Protein AF-E4YUD1-F1 (afdb_monomer_lite)

Foldseek 3Di:
DDDDDDDDDDDDDDDDDDDDDDDDDDDDDDDDDDPDPDPPPPPPPPPPCPVVVVVVVVVVVVVVVVVVVVVVVVVVVVVVVVVVVVVVVVVVVVVVVVVVVVVVVVVVVVVVVVVVVVVVVVVVVVVVVVVVVVVVVVVVVVVVVVVVVVVVVVVVVVVVVVVD

Organism: Oikopleura dioica (NCBI:txid34765)

pLDDT: mean 81.08, std 23.59, range [39.53, 98.69]

Sequence (164 aa):
MPTKKKNSAKKSDANKGSSSTCFMPKTLPKCPLPQIDVPKPELKIEEPSARGDSDATQAELSRIKRENEKLKKNESQLKGKIDDLTQHEEFTKKQFEDVKKRDESLRNQLKVERERTGELRSQLKEKNEETRLLQGTLNERESENERLRHQLKKSETEREILNQ

Structure (mmCIF, N/CA/C/O backbone):
data_AF-E4YUD1-F1
#
_entry.id   AF-E4YUD1-F1
#
loop_
_atom_site.group_PDB
_atom_site.id
_atom_site.type_symbol
_atom_site.label_atom_id
_atom_site.label_alt_id
_atom_site.label_comp_id
_atom_site.label_asym_id
_atom_site.label_entity_id
_atom_site.label_seq_id
_atom_site.pdbx_PDB_ins_code
_atom_site.Cartn_x
_atom_site.Cartn_y
_atom_site.Cartn_z
_atom_site.occupancy
_atom_site.B_iso_or_equiv
_atom_site.auth_seq_id
_atom_site.auth_comp_id
_atom_site.auth_asym_id
_atom_site.auth_atom_id
_atom_site.pdbx_PDB_model_num
ATOM 1 N N . MET A 1 1 ? -9.253 20.425 -37.630 1.00 44.22 1 MET A N 1
ATOM 2 C CA . MET A 1 1 ? -9.132 21.336 -38.791 1.00 44.22 1 MET A CA 1
ATOM 3 C C . MET A 1 1 ? -7.733 21.189 -39.394 1.00 44.22 1 MET A C 1
ATOM 5 O O . MET A 1 1 ? -6.803 21.744 -38.827 1.00 44.22 1 MET A O 1
ATOM 9 N N . PRO A 1 2 ? -7.540 20.396 -40.464 1.00 43.94 2 PRO A N 1
ATOM 10 C CA . PRO A 1 2 ? -6.242 20.253 -41.125 1.00 43.94 2 PRO A CA 1
ATOM 11 C C . PRO A 1 2 ? -6.083 21.296 -42.246 1.00 43.94 2 PRO A C 1
ATOM 13 O O . PRO A 1 2 ? -6.915 21.380 -43.151 1.00 43.94 2 PRO A O 1
ATOM 16 N N . THR A 1 3 ? -5.014 22.095 -42.218 1.00 51.50 3 THR A N 1
ATOM 17 C CA . THR A 1 3 ? -4.722 23.102 -43.251 1.00 51.50 3 THR A CA 1
ATOM 18 C C . THR A 1 3 ? -3.695 22.598 -44.271 1.00 51.50 3 THR A C 1
ATOM 20 O O . THR A 1 3 ? -2.491 22.583 -44.059 1.00 51.50 3 THR A O 1
ATOM 23 N N . LYS A 1 4 ? -4.254 22.161 -45.404 1.00 47.69 4 LYS A N 1
ATOM 24 C CA . LYS A 1 4 ? -3.806 22.261 -46.808 1.00 47.69 4 LYS A CA 1
ATOM 25 C C . LYS A 1 4 ? -2.301 22.409 -47.121 1.00 47.69 4 LYS A C 1
ATOM 27 O O . LYS A 1 4 ? -1.723 23.489 -47.029 1.00 47.69 4 LYS A O 1
ATOM 32 N N . LYS A 1 5 ? -1.779 21.342 -47.748 1.00 46.72 5 LYS A N 1
ATOM 33 C CA . LYS A 1 5 ? -0.731 21.341 -48.790 1.00 46.72 5 LYS A CA 1
ATOM 34 C C . LYS A 1 5 ? -0.956 22.449 -49.832 1.00 46.72 5 LYS A C 1
ATOM 36 O O . LYS A 1 5 ? -2.068 22.594 -50.343 1.00 46.72 5 LYS A O 1
ATOM 41 N N . LYS A 1 6 ? 0.120 23.124 -50.248 1.00 53.06 6 LYS A N 1
ATOM 42 C CA . LYS A 1 6 ? 0.196 23.852 -51.524 1.00 53.06 6 LYS A CA 1
ATOM 43 C C . LYS A 1 6 ? 1.382 23.338 -52.338 1.00 53.06 6 LYS A C 1
ATOM 45 O O . LYS A 1 6 ? 2.532 23.566 -51.988 1.00 53.06 6 LYS A O 1
ATOM 50 N N . ASN A 1 7 ? 1.053 22.651 -53.430 1.00 42.38 7 ASN A N 1
ATOM 51 C CA . ASN A 1 7 ? 1.937 22.431 -54.567 1.00 42.38 7 ASN A CA 1
ATOM 52 C C . ASN A 1 7 ? 2.096 23.753 -55.327 1.00 42.38 7 ASN A C 1
ATOM 54 O O . ASN A 1 7 ? 1.112 24.468 -55.523 1.00 42.38 7 ASN A O 1
ATOM 58 N N . SER A 1 8 ? 3.294 24.033 -55.834 1.00 48.34 8 SER A N 1
ATOM 59 C CA . SER A 1 8 ? 3.461 24.965 -56.948 1.00 48.34 8 SER A CA 1
ATOM 60 C C . SER A 1 8 ? 4.435 24.369 -57.955 1.00 48.34 8 SER A C 1
ATOM 62 O O . SER A 1 8 ? 5.580 24.063 -57.641 1.00 48.34 8 SER A O 1
ATOM 64 N N . ALA A 1 9 ? 3.907 24.133 -59.150 1.00 47.50 9 ALA A N 1
ATOM 65 C CA . ALA A 1 9 ? 4.644 23.774 -60.343 1.00 47.50 9 ALA A CA 1
ATOM 66 C C . ALA A 1 9 ? 5.153 25.054 -61.016 1.00 47.50 9 ALA A C 1
ATOM 68 O O . ALA A 1 9 ? 4.413 26.036 -61.085 1.00 47.50 9 ALA A O 1
ATOM 69 N N . LYS A 1 10 ? 6.355 25.014 -61.595 1.00 47.91 10 LYS A N 1
ATOM 70 C CA . LYS A 1 10 ? 6.735 25.888 -62.711 1.00 47.91 10 LYS A CA 1
ATOM 71 C C . LYS A 1 10 ? 7.523 25.081 -63.743 1.00 47.91 10 LYS A C 1
ATOM 73 O O . LYS A 1 10 ? 8.495 24.411 -63.417 1.00 47.91 10 LYS A O 1
ATOM 78 N N . LYS A 1 11 ? 6.983 25.109 -64.961 1.00 45.41 11 LYS A N 1
ATOM 79 C CA . LYS A 1 11 ? 7.513 24.590 -66.227 1.00 45.41 11 LYS A CA 1
ATOM 80 C C . LYS A 1 11 ? 8.528 25.575 -66.829 1.00 45.41 11 LYS A C 1
ATOM 82 O O . LYS A 1 11 ? 8.517 26.738 -66.437 1.00 45.41 11 LYS A O 1
ATOM 87 N N . SER A 1 12 ? 9.160 25.088 -67.906 1.00 43.31 12 SER A N 1
ATOM 88 C CA . SER A 1 12 ? 9.642 25.826 -69.093 1.00 43.31 12 SER A CA 1
ATOM 89 C C . SER A 1 12 ? 11.136 26.214 -69.025 1.00 43.31 12 SER A C 1
ATOM 91 O O . SER A 1 12 ? 11.629 26.553 -67.960 1.00 43.31 12 SER A O 1
ATOM 93 N N . ASP A 1 13 ? 11.980 26.085 -70.054 1.00 44.81 13 ASP A N 1
ATOM 94 C CA . ASP A 1 13 ? 11.795 25.796 -71.478 1.00 44.81 13 ASP A CA 1
ATOM 95 C C . ASP A 1 13 ? 13.031 25.107 -72.080 1.00 44.81 13 ASP A C 1
ATOM 97 O O . ASP A 1 13 ? 14.162 25.266 -71.621 1.00 44.81 13 ASP A O 1
ATOM 101 N N . ALA A 1 14 ? 12.785 24.360 -73.154 1.00 46.81 14 ALA A N 1
ATOM 102 C CA . ALA A 1 14 ? 13.789 23.848 -74.073 1.00 46.81 14 ALA A CA 1
ATOM 103 C C . ALA A 1 14 ? 14.366 24.985 -74.931 1.00 46.81 14 ALA A C 1
ATOM 105 O O . ALA A 1 14 ? 13.600 25.800 -75.442 1.00 46.81 14 ALA A O 1
ATOM 106 N N . ASN A 1 15 ? 15.678 24.984 -75.190 1.00 45.38 15 ASN A N 1
ATOM 107 C CA . ASN A 1 15 ? 16.240 25.756 -76.298 1.00 45.38 15 ASN A CA 1
ATOM 108 C C . ASN A 1 15 ? 16.960 24.833 -77.287 1.00 45.38 15 ASN A C 1
ATOM 110 O O . ASN A 1 15 ? 17.855 24.067 -76.928 1.00 45.38 15 ASN A O 1
ATOM 114 N N . LYS A 1 16 ? 16.469 24.883 -78.525 1.00 44.03 16 LYS A N 1
ATOM 115 C CA . LYS A 1 16 ? 16.878 24.102 -79.689 1.00 44.03 16 LYS A CA 1
ATOM 116 C C . LYS A 1 16 ? 18.045 24.797 -80.385 1.00 44.03 16 LYS A C 1
ATOM 118 O O . LYS A 1 16 ? 18.190 26.012 -80.318 1.00 44.03 16 LYS A O 1
ATOM 123 N N . GLY A 1 17 ? 18.853 23.997 -81.073 1.00 40.66 17 GLY A N 1
ATOM 124 C CA . GLY A 1 17 ? 20.000 24.462 -81.839 1.00 40.66 17 GLY A CA 1
ATOM 125 C C . GLY A 1 17 ? 19.668 25.465 -82.946 1.00 40.66 17 GLY A C 1
ATOM 126 O O . GLY A 1 17 ? 18.529 25.616 -83.386 1.00 40.66 17 GLY A O 1
ATOM 127 N N . SER A 1 18 ? 20.718 26.113 -83.437 1.00 45.94 18 SER A N 1
ATOM 128 C CA . SER A 1 18 ? 20.721 26.787 -84.730 1.00 45.94 18 SER A CA 1
ATOM 129 C C . SER A 1 18 ? 22.047 26.511 -85.428 1.00 45.94 18 SER A C 1
ATOM 131 O O . SER A 1 18 ? 23.109 26.961 -85.011 1.00 45.94 18 SER A O 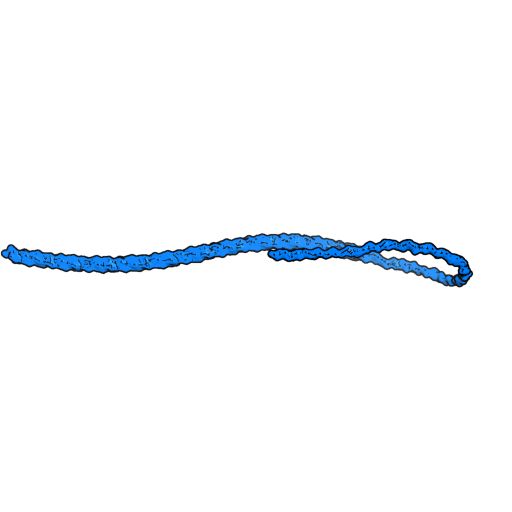1
ATOM 133 N N . SER A 1 19 ? 21.930 25.693 -86.469 1.00 45.16 19 SER A N 1
ATOM 134 C CA . SER A 1 19 ? 22.861 25.530 -87.579 1.00 45.16 19 SER A CA 1
ATOM 135 C C . SER A 1 19 ? 22.508 26.580 -88.630 1.00 45.16 19 SER A C 1
ATOM 137 O O . SER A 1 19 ? 21.338 26.674 -88.988 1.00 45.16 19 SER A O 1
ATOM 139 N N . SER A 1 20 ? 23.490 27.362 -89.082 1.00 42.78 20 SER A N 1
ATOM 140 C CA . SER A 1 20 ? 23.477 28.246 -90.266 1.00 42.78 20 SER A CA 1
ATOM 141 C C . SER A 1 20 ? 24.799 29.029 -90.192 1.00 42.78 20 SER A C 1
ATOM 143 O O . SER A 1 20 ? 25.113 29.551 -89.133 1.00 42.78 20 SER A O 1
ATOM 145 N N . THR A 1 21 ? 25.676 29.179 -91.181 1.00 44.94 21 THR A N 1
ATOM 146 C CA . THR A 1 21 ? 25.574 29.073 -92.637 1.00 44.94 21 THR A CA 1
ATOM 147 C C . THR A 1 21 ? 26.992 29.165 -93.201 1.00 44.94 21 THR A C 1
ATOM 149 O O . THR A 1 21 ? 27.836 29.877 -92.658 1.00 44.94 21 THR A O 1
ATOM 152 N N . CYS A 1 22 ? 27.235 28.484 -94.316 1.00 39.72 22 CYS A N 1
ATOM 153 C CA . CYS A 1 22 ? 28.431 28.632 -95.134 1.00 39.72 22 CYS A CA 1
ATOM 154 C C . CYS A 1 22 ? 28.540 30.051 -95.714 1.00 39.72 22 CYS A C 1
ATOM 156 O O . CYS A 1 22 ? 27.574 30.561 -96.277 1.00 39.72 22 CYS A O 1
ATOM 158 N N . PHE A 1 23 ? 29.736 30.636 -95.663 1.00 40.16 23 PHE A N 1
ATOM 159 C CA . PHE A 1 23 ? 30.133 31.753 -96.518 1.00 40.16 23 PHE A CA 1
ATOM 160 C C . PHE A 1 23 ? 31.601 31.559 -96.915 1.00 40.16 23 PHE A C 1
ATOM 162 O O . PHE A 1 23 ? 32.500 31.634 -96.083 1.00 40.16 23 PHE A O 1
ATOM 169 N N . MET A 1 24 ? 31.833 31.266 -98.193 1.00 50.00 24 MET A N 1
ATOM 170 C CA . MET A 1 24 ? 33.132 31.419 -98.850 1.00 50.00 24 MET A CA 1
ATOM 171 C C . MET A 1 24 ? 33.101 32.753 -99.590 1.00 50.00 24 MET A C 1
ATOM 173 O O . MET A 1 24 ? 32.136 33.018 -100.312 1.00 50.00 24 MET A O 1
ATOM 177 N N . PRO A 1 25 ? 34.151 33.579 -99.466 1.00 47.06 25 PRO A N 1
ATOM 178 C CA . PRO A 1 25 ? 34.799 33.995 -100.703 1.00 47.06 25 PRO A CA 1
ATOM 179 C C . PRO A 1 25 ? 36.324 34.191 -100.618 1.00 47.06 25 PRO A C 1
ATOM 181 O O . PRO A 1 25 ? 36.849 34.833 -99.719 1.00 47.06 25 PRO A O 1
ATOM 184 N N . LYS A 1 26 ? 36.953 33.760 -101.718 1.00 47.12 26 LYS A N 1
ATOM 185 C CA . LYS A 1 26 ? 38.031 34.419 -102.480 1.00 47.12 26 LYS A CA 1
ATOM 186 C C . LYS A 1 26 ? 39.459 34.431 -101.906 1.00 47.12 26 LYS A C 1
ATOM 188 O O . LYS A 1 26 ? 39.799 35.057 -100.915 1.00 47.12 26 LYS A O 1
ATOM 193 N N . THR A 1 27 ? 40.298 33.762 -102.688 1.00 46.81 27 THR A N 1
ATOM 194 C CA . THR A 1 27 ? 41.761 33.704 -102.724 1.00 46.81 27 THR A CA 1
ATOM 195 C C . THR A 1 27 ? 42.460 35.044 -102.986 1.00 46.81 27 THR A C 1
ATOM 197 O O . THR A 1 27 ? 41.988 35.798 -103.837 1.00 46.81 27 THR A O 1
ATOM 200 N N . LEU A 1 28 ? 43.652 35.191 -102.370 1.00 39.88 28 LEU A N 1
ATOM 201 C CA . LEU A 1 28 ? 44.922 35.862 -102.778 1.00 39.88 28 LEU A CA 1
ATOM 202 C C . LEU A 1 28 ? 45.476 36.798 -101.671 1.00 39.88 28 LEU A C 1
ATOM 204 O O . LEU A 1 28 ? 44.664 37.410 -100.985 1.00 39.88 28 LEU A O 1
ATOM 208 N N . PRO A 1 29 ? 46.808 37.013 -101.519 1.00 49.31 29 PRO A N 1
ATOM 209 C CA . PRO A 1 29 ? 47.974 36.346 -102.113 1.00 49.31 29 PRO A CA 1
ATOM 210 C C . PRO A 1 29 ? 48.894 35.656 -101.070 1.00 49.31 29 PRO A C 1
ATOM 212 O O . PRO A 1 29 ? 48.833 35.906 -99.869 1.00 49.31 29 PRO A O 1
ATOM 215 N N . LYS A 1 30 ? 49.786 34.779 -101.553 1.00 48.03 30 LYS A N 1
ATOM 216 C CA . LYS A 1 30 ? 50.885 34.181 -100.777 1.00 48.03 30 LYS A CA 1
ATOM 217 C C . LYS A 1 30 ? 51.961 35.235 -100.499 1.00 48.03 30 LYS A C 1
ATOM 219 O O . LYS A 1 30 ? 52.663 35.638 -101.421 1.00 48.03 30 LYS A O 1
ATOM 224 N N . CYS A 1 31 ? 52.133 35.613 -99.236 1.00 39.53 31 CYS A N 1
ATOM 225 C CA . CYS A 1 31 ? 53.371 36.227 -98.758 1.00 39.53 31 CYS A CA 1
ATOM 226 C C . CYS A 1 31 ? 54.358 35.105 -98.381 1.00 39.53 31 CYS A C 1
ATOM 228 O O . CYS A 1 31 ? 53.951 34.167 -97.690 1.00 39.53 31 CYS A O 1
ATOM 230 N N . PRO A 1 32 ? 55.630 35.151 -98.814 1.00 49.19 32 PRO A N 1
ATOM 231 C CA . PRO A 1 32 ? 56.629 34.201 -98.350 1.00 49.19 32 PRO A CA 1
ATOM 232 C C . PRO A 1 32 ? 56.916 34.475 -96.871 1.00 49.19 32 PRO A C 1
ATOM 234 O O . PRO A 1 32 ? 57.380 35.555 -96.512 1.00 49.19 32 PRO A O 1
ATOM 237 N N . LEU A 1 33 ? 56.603 33.504 -96.012 1.00 46.34 33 LEU A N 1
ATOM 238 C CA . LEU A 1 33 ? 57.047 33.518 -94.622 1.00 46.34 33 LEU A CA 1
ATOM 239 C C . LEU A 1 33 ? 58.570 33.290 -94.597 1.00 46.34 33 LEU A C 1
ATOM 241 O O . LEU A 1 33 ? 59.048 32.397 -95.302 1.00 46.34 33 LEU A O 1
ATOM 245 N N . PRO A 1 34 ? 59.338 34.069 -93.818 1.00 44.22 34 PRO A N 1
ATOM 246 C CA . PRO A 1 34 ? 60.767 33.842 -93.651 1.00 44.22 34 PRO A CA 1
ATOM 247 C C . PRO A 1 34 ? 61.000 32.459 -93.033 1.00 44.22 34 PRO A C 1
ATOM 249 O O . PRO A 1 34 ? 60.348 32.089 -92.055 1.00 44.22 34 PRO A O 1
ATOM 252 N N . GLN A 1 35 ? 61.922 31.689 -93.616 1.00 48.09 35 GLN A N 1
ATOM 253 C CA . GLN A 1 35 ? 62.418 30.448 -93.027 1.00 48.09 35 GLN A CA 1
ATOM 254 C C . GLN A 1 35 ? 63.185 30.801 -91.753 1.00 48.09 35 GLN A C 1
ATOM 256 O O . GLN A 1 35 ? 64.332 31.235 -91.798 1.00 48.09 35 GLN A O 1
ATOM 261 N N . ILE A 1 36 ? 62.508 30.674 -90.617 1.00 45.94 36 ILE A N 1
ATOM 262 C CA . ILE A 1 36 ? 63.139 30.676 -89.305 1.00 45.94 36 ILE A CA 1
ATOM 263 C C . ILE A 1 36 ? 63.477 29.214 -89.030 1.00 45.94 36 ILE A C 1
ATOM 265 O O . ILE A 1 36 ? 62.574 28.405 -88.810 1.00 45.94 36 ILE A O 1
ATOM 269 N N . ASP A 1 37 ? 64.764 28.873 -89.082 1.00 51.03 37 ASP A N 1
ATOM 270 C CA . ASP A 1 37 ? 65.273 27.613 -88.545 1.00 51.03 37 ASP A CA 1
ATOM 271 C C . ASP A 1 37 ? 65.017 27.608 -87.037 1.00 51.03 37 ASP A C 1
ATOM 273 O O . ASP A 1 37 ? 65.765 28.177 -86.242 1.00 51.03 37 ASP A O 1
ATOM 277 N N . VAL A 1 38 ? 63.896 27.010 -86.639 1.00 45.97 38 VAL A N 1
ATOM 278 C CA . VAL A 1 38 ? 63.606 26.736 -85.236 1.00 45.97 38 VAL A CA 1
ATOM 279 C C . VAL A 1 38 ? 64.424 25.500 -84.855 1.00 45.97 38 VAL A C 1
ATOM 281 O O . VAL A 1 38 ? 64.170 24.423 -85.403 1.00 45.97 38 VAL A O 1
ATOM 284 N N . PRO A 1 39 ? 65.399 25.600 -83.934 1.00 48.97 39 PRO A N 1
ATOM 285 C CA . PRO A 1 39 ? 66.090 24.422 -83.438 1.00 48.97 39 PRO A CA 1
ATOM 286 C C . PRO A 1 39 ? 65.061 23.515 -82.760 1.00 48.97 39 PRO A C 1
ATOM 288 O O . PRO A 1 39 ? 64.342 23.942 -81.858 1.00 48.97 39 PRO A O 1
ATOM 291 N N . LYS A 1 40 ? 64.975 22.269 -83.233 1.00 47.94 40 LYS A N 1
ATOM 292 C CA . LYS A 1 40 ? 64.134 21.202 -82.680 1.00 47.94 40 LYS A CA 1
ATOM 293 C C . LYS A 1 40 ? 64.431 21.068 -81.179 1.00 47.94 40 LYS A C 1
ATOM 295 O O . LYS A 1 40 ? 65.524 20.612 -80.844 1.00 47.94 40 LYS A O 1
ATOM 300 N N . PRO A 1 41 ? 63.515 21.440 -80.268 1.00 48.75 41 PRO A N 1
ATOM 301 C CA . PRO A 1 41 ? 63.742 21.181 -78.860 1.00 48.75 41 PRO A CA 1
ATOM 302 C C . PRO A 1 41 ? 63.606 19.672 -78.649 1.00 48.75 41 PRO A C 1
ATOM 304 O O . PRO A 1 41 ? 62.544 19.091 -78.883 1.00 48.75 41 PRO A O 1
ATOM 307 N N . GLU A 1 42 ? 64.691 19.020 -78.238 1.00 46.00 42 GLU A N 1
ATOM 308 C CA . GLU A 1 42 ? 64.626 17.694 -77.634 1.00 46.00 42 GLU A CA 1
ATOM 309 C C . GLU A 1 42 ? 63.844 17.819 -76.323 1.00 46.00 42 GLU A C 1
ATOM 311 O O . GLU A 1 42 ? 64.387 18.103 -75.257 1.00 46.00 42 GLU A O 1
ATOM 316 N N . LEU A 1 43 ? 62.527 17.648 -76.416 1.00 44.97 43 LEU A N 1
ATOM 317 C CA . LEU A 1 43 ? 61.667 17.398 -75.272 1.00 44.97 43 LEU A CA 1
ATOM 318 C C . LEU A 1 43 ? 62.078 16.050 -74.672 1.00 44.97 43 LEU A C 1
ATOM 320 O O . LEU A 1 43 ? 61.578 14.996 -75.064 1.00 44.97 43 LEU A O 1
ATOM 324 N N . LYS A 1 44 ? 62.996 16.087 -73.700 1.00 47.12 44 LYS A N 1
ATOM 325 C CA . LYS A 1 44 ? 63.043 15.078 -72.642 1.00 47.12 44 LYS A CA 1
ATOM 326 C C . LYS A 1 44 ? 61.722 15.177 -71.890 1.00 47.12 44 LYS A C 1
ATOM 328 O O . LYS A 1 44 ? 61.557 16.005 -71.001 1.00 47.12 44 LYS A O 1
ATOM 333 N N . ILE A 1 45 ? 60.760 14.364 -72.307 1.00 51.03 45 ILE A N 1
ATOM 334 C CA . ILE A 1 45 ? 59.588 14.060 -71.501 1.00 51.03 45 ILE A CA 1
ATOM 335 C C . ILE A 1 45 ? 60.112 13.173 -70.372 1.00 51.03 45 ILE A C 1
ATOM 337 O O . ILE A 1 45 ? 60.232 11.961 -70.524 1.00 51.03 45 ILE A O 1
ATOM 341 N N . GLU A 1 46 ? 60.500 13.781 -69.255 1.00 46.50 46 GLU A N 1
ATOM 342 C CA . GLU A 1 46 ? 60.441 13.065 -67.988 1.00 46.50 46 GLU A CA 1
ATOM 343 C C . GLU A 1 46 ? 58.951 12.885 -67.698 1.00 46.50 46 GLU A C 1
ATOM 345 O O . GLU A 1 46 ? 58.259 13.847 -67.371 1.00 46.50 46 GLU A O 1
ATOM 350 N N . GLU A 1 47 ? 58.423 11.678 -67.921 1.00 46.69 47 GLU A N 1
ATOM 351 C CA . GLU A 1 47 ? 57.097 11.316 -67.425 1.00 46.69 47 GLU A CA 1
ATOM 352 C C . GLU A 1 47 ? 57.102 11.523 -65.902 1.00 46.69 47 GLU A C 1
ATOM 354 O O . GLU A 1 47 ? 57.836 10.820 -65.198 1.00 46.69 47 GLU A O 1
ATOM 359 N N . PRO A 1 48 ? 56.324 12.473 -65.349 1.00 51.00 48 PRO A N 1
ATOM 360 C CA . PRO A 1 48 ? 56.222 12.583 -63.909 1.00 51.00 48 PRO A CA 1
ATOM 361 C C . PRO A 1 48 ? 55.501 11.332 -63.400 1.00 51.00 48 PRO A C 1
ATOM 363 O O . PRO A 1 48 ? 54.439 10.971 -63.897 1.00 51.00 48 PRO A O 1
ATOM 366 N N . SER A 1 49 ? 56.134 10.669 -62.435 1.00 54.00 49 SER A N 1
ATOM 367 C CA . SER A 1 49 ? 55.726 9.508 -61.631 1.00 54.00 49 SER A CA 1
ATOM 368 C C . SER A 1 49 ? 54.207 9.321 -61.375 1.00 54.00 49 SER A C 1
ATOM 370 O O . SER A 1 49 ? 53.748 9.366 -60.238 1.00 54.00 49 SER A O 1
ATOM 372 N N . ALA A 1 50 ? 53.411 9.004 -62.398 1.00 56.03 50 ALA A N 1
ATOM 373 C CA . ALA A 1 50 ? 51.965 8.780 -62.267 1.00 56.03 50 ALA A CA 1
ATOM 374 C C . ALA A 1 50 ? 51.610 7.431 -61.604 1.00 56.03 50 ALA A C 1
ATOM 376 O O . ALA A 1 50 ? 50.490 7.236 -61.134 1.00 56.03 50 ALA A O 1
ATOM 377 N N . ARG A 1 51 ? 52.562 6.485 -61.539 1.00 56.47 51 ARG A N 1
ATOM 378 C CA . ARG A 1 51 ? 52.364 5.190 -60.858 1.00 56.47 51 ARG A CA 1
ATOM 379 C C . ARG A 1 51 ? 52.291 5.329 -59.336 1.00 56.47 51 ARG A C 1
ATOM 381 O O . ARG A 1 51 ? 51.433 4.704 -58.725 1.00 56.47 51 ARG A O 1
ATOM 388 N N . GLY A 1 52 ? 53.134 6.175 -58.740 1.00 60.03 52 GLY A N 1
ATOM 389 C CA . GLY A 1 52 ? 53.178 6.354 -57.282 1.00 60.03 52 GLY A CA 1
ATOM 390 C C . GLY A 1 52 ? 51.881 6.933 -56.706 1.00 60.03 52 GLY A C 1
ATOM 391 O O . GLY A 1 52 ? 51.394 6.462 -55.679 1.00 60.03 52 GLY A O 1
ATOM 392 N N . ASP A 1 53 ? 51.272 7.888 -57.411 1.00 70.62 53 ASP A N 1
ATOM 393 C CA . ASP A 1 53 ? 50.006 8.503 -56.996 1.00 70.62 53 ASP A CA 1
ATOM 394 C C . ASP A 1 53 ? 48.807 7.557 -57.194 1.00 70.62 53 ASP A C 1
ATOM 396 O O . ASP A 1 53 ? 47.868 7.546 -56.393 1.00 70.62 53 ASP A O 1
ATOM 400 N N . SER A 1 54 ? 48.847 6.701 -58.222 1.00 79.75 54 SER A N 1
ATOM 401 C CA . SER A 1 54 ? 47.832 5.661 -58.446 1.00 79.75 54 SER A CA 1
ATOM 402 C C . SER A 1 54 ? 47.827 4.615 -57.324 1.00 79.75 54 SER A C 1
ATOM 404 O O . SER A 1 54 ? 46.764 4.233 -56.832 1.00 79.75 54 SER A O 1
ATOM 406 N N . ASP A 1 55 ? 49.002 4.181 -56.869 1.00 86.19 55 ASP A N 1
ATOM 407 C CA . ASP A 1 55 ? 49.108 3.193 -55.790 1.00 86.19 55 ASP A CA 1
ATOM 408 C C . ASP A 1 55 ? 48.686 3.789 -54.434 1.00 86.19 55 ASP A C 1
ATOM 410 O O . ASP A 1 55 ? 47.971 3.147 -53.656 1.00 86.19 55 ASP A O 1
ATOM 414 N N . ALA A 1 56 ? 49.054 5.047 -54.166 1.00 89.06 56 ALA A N 1
ATOM 415 C CA . ALA A 1 56 ? 48.648 5.764 -52.957 1.00 89.06 56 ALA A CA 1
ATOM 416 C C . ALA A 1 56 ? 47.125 5.991 -52.897 1.00 89.06 56 ALA A C 1
ATOM 418 O O . ALA A 1 56 ? 46.492 5.749 -51.865 1.00 89.06 56 ALA A O 1
ATOM 419 N N . THR A 1 57 ? 46.509 6.391 -54.013 1.00 90.75 57 THR A N 1
ATOM 420 C CA . THR A 1 57 ? 45.048 6.568 -54.098 1.00 90.75 57 THR A CA 1
ATOM 421 C C . THR A 1 57 ? 44.296 5.240 -53.979 1.00 90.75 57 THR A C 1
ATOM 423 O O . THR A 1 57 ? 43.260 5.175 -53.311 1.00 90.75 57 THR A O 1
ATOM 426 N N . GLN A 1 58 ? 44.831 4.148 -54.531 1.00 92.81 58 GLN A N 1
ATOM 427 C CA . GLN A 1 58 ? 44.265 2.805 -54.372 1.00 92.81 58 GLN A CA 1
ATOM 428 C C . GLN A 1 58 ? 44.349 2.293 -52.923 1.00 92.81 58 GLN A C 1
ATOM 430 O O . GLN A 1 58 ? 43.410 1.649 -52.426 1.00 92.81 58 GLN A O 1
ATOM 435 N N . ALA A 1 59 ? 45.449 2.586 -52.224 1.00 92.69 59 ALA A N 1
ATOM 436 C CA . ALA A 1 59 ? 45.603 2.262 -50.810 1.00 92.69 59 ALA A CA 1
ATOM 437 C C . ALA A 1 59 ? 44.576 3.015 -49.947 1.00 92.69 59 ALA A C 1
ATOM 439 O O . ALA A 1 59 ? 43.922 2.400 -49.096 1.00 92.69 59 ALA A O 1
ATOM 440 N N . GLU A 1 60 ? 44.363 4.305 -50.218 1.00 94.56 60 GLU A N 1
ATOM 441 C CA . GLU A 1 60 ? 43.399 5.124 -49.480 1.00 94.56 60 GLU A CA 1
ATOM 442 C C . GLU A 1 60 ? 41.948 4.695 -49.754 1.00 94.56 60 GLU A C 1
ATOM 444 O O . GLU A 1 60 ? 41.163 4.532 -48.819 1.00 94.56 60 GLU A O 1
ATOM 449 N N . LEU A 1 61 ? 41.598 4.359 -51.002 1.00 95.25 61 LEU A N 1
ATOM 450 C CA . LEU A 1 61 ? 40.293 3.764 -51.328 1.00 95.25 61 LEU A CA 1
ATOM 451 C C . LEU A 1 61 ? 40.043 2.460 -50.561 1.00 95.25 61 LEU A C 1
ATOM 453 O O . LEU A 1 61 ? 38.946 2.224 -50.046 1.00 95.25 61 LEU A O 1
ATOM 457 N N . SER A 1 62 ? 41.066 1.611 -50.447 1.00 95.31 62 SER A N 1
ATOM 458 C CA . SER A 1 62 ? 40.977 0.358 -49.693 1.00 95.31 62 SER A CA 1
ATOM 459 C C . SER A 1 62 ? 40.785 0.602 -48.195 1.00 95.31 62 SER A C 1
ATOM 461 O O . SER A 1 62 ? 40.042 -0.136 -47.541 1.00 95.31 62 SER A O 1
ATOM 463 N N . ARG A 1 63 ? 41.425 1.639 -47.644 1.00 97.81 63 ARG A N 1
ATOM 464 C CA . ARG A 1 63 ? 41.247 2.066 -46.253 1.00 97.81 63 ARG A CA 1
ATOM 465 C C . ARG A 1 63 ? 39.831 2.586 -46.009 1.00 97.81 63 ARG A C 1
ATOM 467 O O . ARG A 1 63 ? 39.154 2.060 -45.126 1.00 97.81 63 ARG A O 1
ATOM 474 N N . ILE A 1 64 ? 39.363 3.526 -46.832 1.00 97.56 64 ILE A N 1
ATOM 475 C CA . ILE A 1 64 ? 38.012 4.101 -46.756 1.00 97.56 64 ILE A CA 1
ATOM 476 C C . ILE A 1 64 ? 36.956 2.996 -46.848 1.00 97.56 64 ILE A C 1
ATOM 478 O O . ILE A 1 64 ? 36.002 2.975 -46.072 1.00 97.56 64 ILE A O 1
ATOM 482 N N . LYS A 1 65 ? 37.137 2.017 -47.744 1.00 97.56 65 LYS A N 1
ATOM 483 C CA . LYS A 1 65 ? 36.222 0.873 -47.860 1.00 97.56 65 LYS A CA 1
ATOM 484 C C . LYS A 1 65 ? 36.143 0.065 -46.562 1.00 97.56 65 LYS A C 1
ATOM 486 O O . LYS A 1 65 ? 35.046 -0.278 -46.131 1.00 97.56 65 LYS A O 1
ATOM 491 N N . ARG A 1 66 ? 37.280 -0.216 -45.914 1.00 97.06 66 ARG A N 1
ATOM 492 C CA . ARG A 1 66 ? 37.301 -0.922 -44.619 1.00 97.06 66 ARG A CA 1
ATOM 493 C C . ARG A 1 66 ? 36.638 -0.106 -43.510 1.00 97.06 66 ARG A C 1
ATOM 495 O O . ARG A 1 66 ? 35.937 -0.682 -42.683 1.00 97.06 66 ARG A O 1
ATOM 502 N N . GLU A 1 67 ? 36.865 1.203 -43.472 1.00 97.75 67 GLU A N 1
ATOM 503 C CA . GLU A 1 67 ? 36.230 2.095 -42.497 1.00 97.75 67 GLU A CA 1
ATOM 504 C C . GLU A 1 67 ? 34.710 2.158 -42.704 1.00 97.75 67 GLU A C 1
ATOM 506 O O . GLU A 1 67 ? 33.968 1.999 -41.737 1.00 97.75 67 GLU A O 1
ATOM 511 N N . ASN A 1 68 ? 34.236 2.239 -43.949 1.00 97.62 68 ASN A N 1
ATOM 512 C CA . ASN A 1 68 ? 32.807 2.185 -44.270 1.00 97.62 68 ASN A CA 1
ATOM 513 C C . ASN A 1 68 ? 32.142 0.883 -43.805 1.00 97.62 68 ASN A C 1
ATOM 515 O O . ASN A 1 68 ? 31.056 0.921 -43.232 1.00 97.62 68 ASN A O 1
ATOM 519 N N . GLU A 1 69 ? 32.783 -0.272 -43.993 1.00 98.00 69 GLU A N 1
ATOM 520 C CA . GLU A 1 69 ? 32.232 -1.543 -43.502 1.00 98.00 69 GLU A CA 1
ATOM 521 C C . GLU A 1 69 ? 32.193 -1.608 -41.965 1.00 98.00 69 GLU A C 1
ATOM 523 O O . GLU A 1 69 ? 31.225 -2.109 -41.386 1.00 98.00 69 GLU A O 1
ATOM 528 N N . LYS A 1 70 ? 33.192 -1.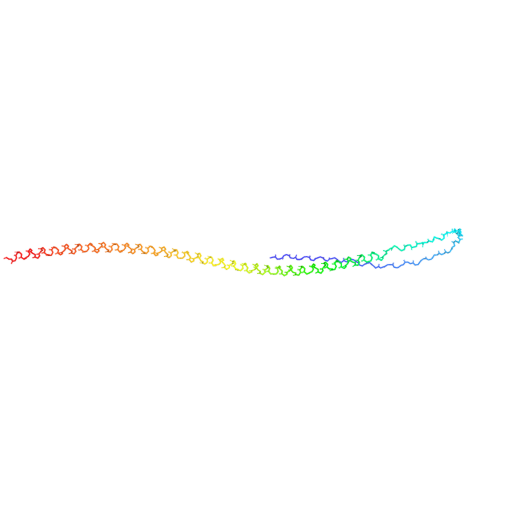036 -41.275 1.00 98.19 70 LYS A N 1
ATOM 529 C CA . LYS A 1 70 ? 33.153 -0.892 -39.809 1.00 98.19 70 LYS A CA 1
ATOM 530 C C . LYS A 1 70 ? 32.002 0.009 -39.364 1.00 98.19 70 LYS A C 1
ATOM 532 O O . LYS A 1 70 ? 31.291 -0.344 -38.425 1.00 98.19 70 LYS A O 1
ATOM 537 N N . LEU A 1 71 ? 31.800 1.141 -40.038 1.00 98.31 71 LEU A N 1
ATOM 538 C CA . LEU A 1 71 ? 30.713 2.070 -39.732 1.00 98.31 71 LEU A CA 1
ATOM 539 C C . LEU A 1 71 ? 29.343 1.418 -39.936 1.00 98.31 71 LEU A C 1
ATOM 541 O O . LEU A 1 71 ? 28.523 1.490 -39.028 1.00 98.31 71 LEU A O 1
ATOM 545 N N . LYS A 1 72 ? 29.124 0.689 -41.038 1.00 98.19 72 LYS A N 1
ATOM 546 C CA . LYS A 1 72 ? 27.876 -0.067 -41.271 1.00 98.19 72 LYS A CA 1
ATOM 547 C C . LYS A 1 72 ? 27.596 -1.099 -40.179 1.00 98.19 72 LYS A C 1
ATOM 549 O O . LYS A 1 72 ? 26.455 -1.260 -39.738 1.00 98.19 72 LYS A O 1
ATOM 554 N N . LYS A 1 73 ? 28.636 -1.809 -39.724 1.00 97.81 73 LYS A N 1
ATOM 555 C CA . LYS A 1 73 ? 28.504 -2.768 -38.621 1.00 97.81 73 LYS A CA 1
ATOM 556 C C . LYS A 1 73 ? 28.107 -2.059 -37.325 1.00 97.81 73 LYS A C 1
ATOM 558 O O . LYS A 1 73 ? 27.196 -2.521 -36.642 1.00 97.81 73 LYS A O 1
ATOM 563 N N . ASN A 1 74 ? 28.751 -0.936 -37.013 1.00 98.19 74 ASN A N 1
ATOM 564 C CA . ASN A 1 74 ? 28.432 -0.138 -35.830 1.00 98.19 74 ASN A CA 1
ATOM 565 C C . ASN A 1 74 ? 27.015 0.445 -35.902 1.00 98.19 74 ASN A C 1
ATOM 567 O O . ASN A 1 74 ? 26.291 0.384 -34.917 1.00 98.19 74 ASN A O 1
ATOM 571 N N . GLU A 1 75 ? 26.597 0.952 -37.061 1.00 98.25 75 GLU A N 1
ATOM 572 C CA . GLU A 1 75 ? 25.239 1.449 -37.302 1.00 98.25 75 GLU A CA 1
ATOM 573 C C . GLU A 1 75 ? 24.198 0.358 -37.030 1.00 98.25 75 GLU A C 1
ATOM 575 O O . GLU A 1 75 ? 23.249 0.574 -36.279 1.00 98.25 75 GLU A O 1
ATOM 580 N N . SER A 1 76 ? 24.424 -0.849 -37.555 1.00 97.44 76 SER A N 1
ATOM 581 C CA . SER A 1 76 ? 23.538 -1.997 -37.326 1.00 97.44 76 SER A CA 1
ATOM 582 C C . SER A 1 76 ? 23.464 -2.382 -35.843 1.00 97.44 76 SER A C 1
ATOM 584 O O . SER A 1 76 ? 22.385 -2.660 -35.325 1.00 97.44 76 SER A O 1
ATOM 586 N N . GLN A 1 77 ? 24.599 -2.362 -35.134 1.00 98.31 77 GLN A N 1
ATOM 587 C CA . GLN A 1 77 ? 24.647 -2.638 -33.694 1.00 98.31 77 GLN A CA 1
ATOM 588 C C . GLN A 1 77 ? 23.935 -1.565 -32.866 1.00 98.31 77 GLN A C 1
ATOM 590 O O . GLN A 1 77 ? 23.227 -1.893 -31.916 1.00 98.31 77 GLN A O 1
ATOM 595 N N . LEU A 1 78 ? 24.125 -0.288 -33.202 1.00 98.50 78 LEU A N 1
ATOM 596 C CA . LEU A 1 78 ? 23.461 0.821 -32.522 1.00 98.50 78 LEU A CA 1
ATOM 597 C C . LEU A 1 78 ? 21.952 0.775 -32.746 1.00 98.50 78 LEU A C 1
ATOM 599 O O . LEU A 1 78 ? 21.205 0.973 -31.794 1.00 98.50 78 LEU A O 1
ATOM 603 N N . LYS A 1 79 ? 21.510 0.440 -33.961 1.00 98.44 79 LYS A N 1
ATOM 604 C CA . LYS A 1 79 ? 20.093 0.245 -34.264 1.00 98.44 79 LYS A CA 1
ATOM 605 C C . LYS A 1 79 ? 19.471 -0.846 -33.389 1.00 98.44 79 LYS A C 1
ATOM 607 O O . LYS A 1 79 ? 18.455 -0.588 -32.759 1.00 98.44 79 LYS A O 1
ATOM 612 N N . GLY A 1 80 ? 20.131 -2.000 -33.260 1.00 98.31 80 GLY A N 1
ATOM 613 C CA . GLY A 1 80 ? 19.665 -3.066 -32.364 1.00 98.31 80 GLY A CA 1
ATOM 614 C C . GLY A 1 80 ? 19.552 -2.611 -30.905 1.00 98.31 80 GLY A C 1
ATOM 615 O O . GLY A 1 80 ? 18.527 -2.822 -30.269 1.00 98.31 80 GLY A O 1
ATOM 616 N N . LYS A 1 81 ? 20.555 -1.883 -30.394 1.00 98.50 81 LYS A N 1
ATOM 617 C CA . LYS A 1 81 ? 20.499 -1.325 -29.031 1.00 98.50 81 LYS A CA 1
ATOM 618 C C . LYS A 1 81 ? 19.353 -0.328 -28.839 1.00 98.50 81 LYS A C 1
ATOM 620 O O . LYS A 1 81 ? 18.788 -0.271 -27.753 1.00 98.50 81 LYS A O 1
ATOM 625 N N . ILE A 1 82 ? 19.035 0.475 -29.855 1.00 98.56 82 ILE A N 1
ATOM 626 C CA . ILE A 1 82 ? 17.904 1.413 -29.811 1.00 98.56 82 ILE A CA 1
ATOM 627 C C . ILE A 1 82 ? 16.584 0.645 -29.729 1.00 98.56 82 ILE A C 1
ATOM 629 O O . ILE A 1 82 ? 15.731 1.009 -28.919 1.00 98.56 82 ILE A O 1
ATOM 633 N N . ASP A 1 83 ? 16.428 -0.421 -30.511 1.00 98.31 83 ASP A N 1
ATOM 634 C CA . ASP A 1 83 ? 15.223 -1.254 -30.490 1.00 98.31 83 ASP A CA 1
ATOM 635 C C . ASP A 1 83 ? 15.044 -1.924 -29.114 1.00 98.31 83 ASP A C 1
ATOM 637 O O . ASP A 1 83 ? 13.965 -1.838 -28.522 1.00 98.31 83 ASP A O 1
ATOM 641 N N . ASP A 1 84 ? 16.117 -2.491 -28.551 1.00 98.50 84 ASP A N 1
ATOM 642 C CA . ASP A 1 84 ? 16.113 -3.106 -27.215 1.00 98.50 84 ASP A CA 1
ATOM 643 C C . ASP A 1 84 ? 15.754 -2.094 -26.115 1.00 98.50 84 ASP A C 1
ATOM 645 O O . ASP A 1 84 ? 14.913 -2.361 -25.251 1.00 98.50 84 ASP A O 1
ATOM 649 N N . LEU A 1 85 ? 16.367 -0.904 -26.148 1.00 98.62 85 LEU A N 1
ATOM 650 C CA . LEU A 1 85 ? 16.083 0.164 -25.185 1.00 98.62 85 LEU A CA 1
ATOM 651 C C . LEU A 1 85 ? 14.641 0.659 -25.298 1.00 98.62 85 LEU A C 1
ATOM 653 O O . LEU A 1 85 ? 14.005 0.903 -24.274 1.00 98.62 85 LEU A O 1
ATOM 657 N N . THR A 1 86 ? 14.114 0.761 -26.517 1.00 98.56 86 THR A N 1
ATOM 658 C CA . THR A 1 86 ? 12.725 1.163 -26.768 1.00 98.56 86 THR A CA 1
ATOM 659 C C . THR A 1 86 ? 11.752 0.150 -26.164 1.00 98.56 86 THR A C 1
ATOM 661 O O . THR A 1 86 ? 10.835 0.524 -25.431 1.00 98.56 86 THR A O 1
ATOM 664 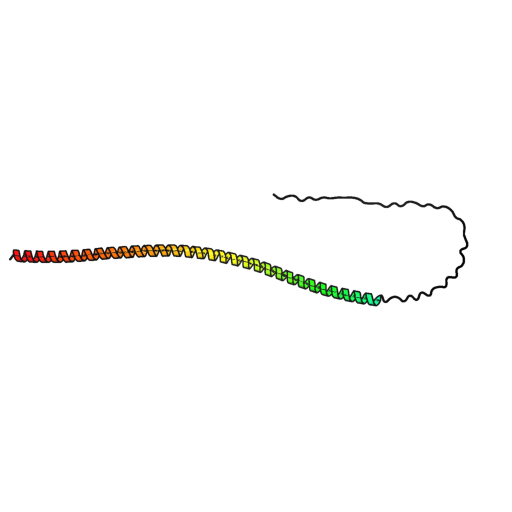N N . GLN A 1 87 ? 11.986 -1.147 -26.384 1.00 98.31 87 GLN A N 1
ATOM 665 C CA . GLN A 1 87 ? 11.174 -2.209 -25.783 1.00 98.31 87 GLN A CA 1
ATOM 666 C C . GLN A 1 87 ? 11.255 -2.195 -24.253 1.00 98.31 87 GLN A C 1
ATOM 668 O O . GLN A 1 87 ? 10.238 -2.336 -23.567 1.00 98.31 87 GLN A O 1
ATOM 673 N N . HIS A 1 88 ? 12.454 -1.988 -23.704 1.00 98.31 88 HIS A N 1
ATOM 674 C CA . HIS A 1 88 ? 12.651 -1.899 -22.262 1.00 98.31 88 HIS A CA 1
ATOM 675 C C . HIS A 1 88 ? 11.938 -0.678 -21.657 1.00 98.31 88 HIS A C 1
ATOM 677 O O . HIS A 1 88 ? 11.344 -0.776 -20.578 1.00 98.31 88 HIS A O 1
ATOM 683 N N . GLU A 1 89 ? 11.952 0.468 -22.340 1.00 98.44 89 GLU A N 1
ATOM 684 C CA . GLU A 1 89 ? 11.225 1.670 -21.927 1.00 98.44 89 GLU A CA 1
ATOM 685 C C . GLU A 1 89 ? 9.712 1.413 -21.879 1.00 98.44 89 GLU A C 1
ATOM 687 O O . GLU A 1 89 ? 9.062 1.719 -20.876 1.00 98.44 89 GLU A O 1
ATOM 692 N N . GLU A 1 90 ? 9.144 0.802 -22.921 1.00 98.31 90 GLU A N 1
ATOM 693 C CA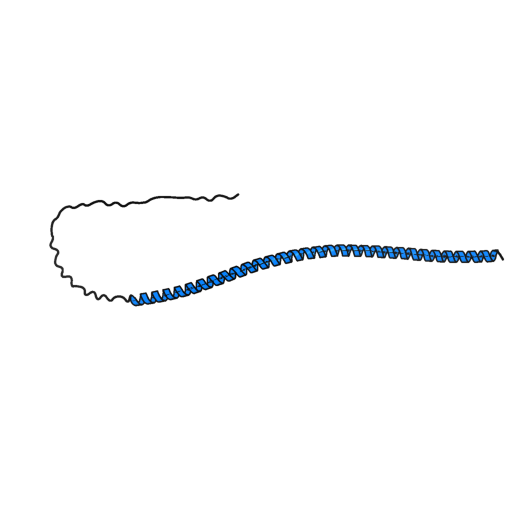 . GLU A 1 90 ? 7.722 0.447 -22.959 1.00 98.31 90 GLU A CA 1
ATOM 694 C C . GLU A 1 90 ? 7.336 -0.544 -21.857 1.00 98.31 90 GLU A C 1
ATOM 696 O O . GLU A 1 90 ? 6.302 -0.380 -21.201 1.00 98.31 90 GLU A O 1
ATOM 701 N N . PHE A 1 91 ? 8.168 -1.561 -21.624 1.00 98.44 91 PHE A N 1
ATOM 702 C CA . PHE A 1 91 ? 7.959 -2.523 -20.546 1.00 98.44 91 PHE A CA 1
ATOM 703 C C . PHE A 1 91 ? 7.982 -1.837 -19.176 1.00 98.44 91 PHE A C 1
ATOM 705 O O . PHE A 1 91 ? 7.080 -2.041 -18.361 1.00 98.44 91 PHE A O 1
ATOM 712 N N . THR A 1 92 ? 8.967 -0.968 -18.945 1.00 98.38 92 THR A N 1
ATOM 713 C CA . THR A 1 92 ? 9.110 -0.225 -17.687 1.00 98.38 92 THR A CA 1
ATOM 714 C C . THR A 1 92 ? 7.916 0.701 -17.451 1.00 98.38 92 THR A C 1
ATOM 716 O O . THR A 1 92 ? 7.384 0.741 -16.343 1.00 98.38 92 THR A O 1
ATOM 719 N N . LYS A 1 93 ? 7.428 1.390 -18.492 1.00 98.56 93 LYS A N 1
ATOM 720 C CA . LYS A 1 93 ? 6.213 2.220 -18.412 1.00 98.56 93 LYS A CA 1
ATOM 721 C C . LYS A 1 93 ? 4.990 1.406 -17.993 1.00 98.56 93 LYS A C 1
ATOM 723 O O . LYS A 1 93 ? 4.245 1.841 -17.119 1.00 98.56 93 LYS A O 1
ATOM 728 N N . LYS A 1 94 ? 4.795 0.214 -18.567 1.00 98.38 94 LYS A N 1
ATOM 729 C CA . LYS A 1 94 ? 3.686 -0.678 -18.183 1.00 98.38 94 LYS A CA 1
ATOM 730 C C . LYS A 1 94 ? 3.793 -1.113 -16.721 1.00 98.38 94 LYS A C 1
ATOM 732 O O . LYS A 1 94 ? 2.819 -0.996 -15.984 1.00 98.38 94 LYS A O 1
ATOM 737 N N . GLN A 1 95 ? 4.982 -1.538 -16.287 1.00 98.44 95 GLN A N 1
ATOM 738 C CA . GLN A 1 95 ? 5.222 -1.912 -14.889 1.00 98.44 95 GLN A CA 1
ATOM 739 C C . GLN A 1 95 ? 4.939 -0.753 -13.928 1.00 98.44 95 GLN A C 1
ATOM 741 O O . GLN A 1 95 ? 4.332 -0.961 -12.877 1.00 98.44 95 GLN A O 1
ATOM 746 N N . PHE A 1 96 ? 5.337 0.466 -14.295 1.00 98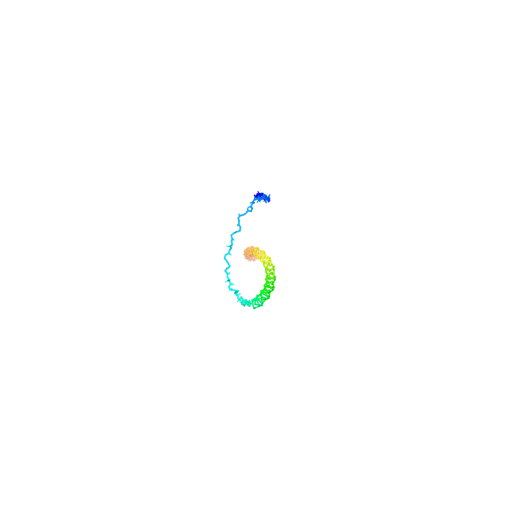.44 96 PHE A N 1
ATOM 747 C CA . PHE A 1 96 ? 5.079 1.661 -13.498 1.00 98.44 96 PHE A CA 1
ATOM 748 C C . PHE A 1 96 ? 3.578 1.938 -13.334 1.00 98.44 96 PHE A C 1
ATOM 750 O O . PHE A 1 96 ? 3.117 2.149 -12.212 1.00 98.44 96 PHE A O 1
ATOM 757 N N . GLU A 1 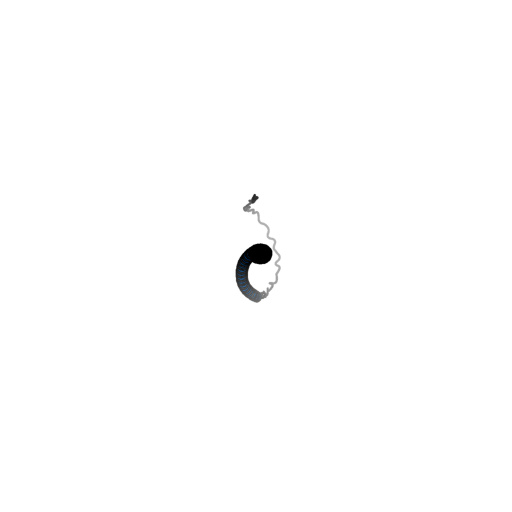97 ? 2.800 1.873 -14.416 1.00 98.50 97 GLU A N 1
ATOM 758 C CA . GLU A 1 97 ? 1.344 2.059 -14.350 1.00 98.50 97 GLU A CA 1
ATOM 759 C C . GLU A 1 97 ? 0.651 0.976 -13.511 1.00 98.50 97 GLU A C 1
ATOM 761 O O . GLU A 1 97 ? -0.269 1.273 -12.747 1.00 98.50 97 GLU A O 1
ATOM 766 N N . ASP A 1 98 ? 1.113 -0.273 -13.582 1.00 98.56 98 ASP A N 1
ATOM 767 C CA . ASP A 1 98 ? 0.569 -1.346 -12.748 1.00 98.56 98 ASP A CA 1
ATOM 768 C C . ASP A 1 98 ? 0.895 -1.146 -11.263 1.00 98.56 98 ASP A C 1
ATOM 770 O O . ASP A 1 98 ? 0.037 -1.362 -10.403 1.00 98.56 98 ASP A O 1
ATOM 774 N N . VAL A 1 99 ? 2.118 -0.708 -10.941 1.00 98.62 99 VAL A N 1
ATOM 775 C CA . VAL A 1 99 ? 2.503 -0.341 -9.568 1.00 98.62 99 VAL A CA 1
ATOM 776 C C . VAL A 1 99 ? 1.643 0.812 -9.062 1.00 98.62 99 VAL A C 1
ATOM 778 O O . VAL A 1 99 ? 1.134 0.735 -7.947 1.00 98.62 99 VAL A O 1
ATOM 781 N N . LYS A 1 100 ? 1.421 1.840 -9.884 1.00 98.62 100 LYS A N 1
ATOM 782 C CA . LYS A 1 100 ? 0.588 2.992 -9.532 1.00 98.62 100 LYS A CA 1
ATOM 783 C C . LYS A 1 100 ? -0.849 2.582 -9.202 1.00 98.62 100 LYS A C 1
ATOM 785 O O . LYS A 1 100 ? -1.365 2.958 -8.153 1.00 98.62 100 LYS A O 1
ATOM 790 N N . LYS A 1 101 ? -1.469 1.738 -10.034 1.00 98.38 101 LYS A N 1
ATOM 791 C CA . LYS A 1 101 ? -2.813 1.191 -9.768 1.00 98.38 101 LYS A CA 1
ATOM 792 C C . LYS A 1 101 ? -2.859 0.371 -8.478 1.00 98.38 101 LYS A C 1
ATOM 794 O O . LYS A 1 101 ? -3.821 0.469 -7.717 1.00 98.38 101 LYS A O 1
ATOM 799 N N . ARG A 1 102 ? -1.825 -0.440 -8.219 1.00 98.44 102 ARG A N 1
ATOM 800 C CA . ARG A 1 102 ? -1.715 -1.210 -6.970 1.00 98.44 102 ARG A CA 1
ATOM 801 C C . ARG A 1 102 ? -1.594 -0.294 -5.751 1.00 98.44 102 ARG A C 1
ATOM 803 O O . ARG A 1 102 ? -2.276 -0.547 -4.763 1.00 98.44 102 ARG A O 1
ATOM 810 N N . ASP A 1 103 ? -0.798 0.773 -5.828 1.00 98.56 103 ASP A N 1
ATOM 811 C CA . ASP A 1 103 ? -0.664 1.762 -4.748 1.00 98.56 103 ASP A CA 1
ATOM 812 C C . ASP A 1 103 ? -2.004 2.451 -4.445 1.00 98.56 103 ASP A C 1
ATOM 814 O O . ASP A 1 103 ? -2.433 2.497 -3.293 1.00 98.56 103 ASP A O 1
ATOM 818 N N . GLU A 1 104 ? -2.724 2.905 -5.474 1.00 98.50 104 GLU A N 1
ATOM 819 C CA . GLU A 1 104 ? -4.056 3.506 -5.319 1.00 98.50 104 GLU A CA 1
ATOM 820 C C . GLU A 1 104 ? -5.058 2.531 -4.677 1.00 98.50 104 GLU A C 1
ATOM 822 O O . GLU A 1 104 ? -5.769 2.894 -3.736 1.00 98.50 104 GLU A O 1
ATOM 827 N N . SER A 1 105 ? -5.076 1.270 -5.121 1.00 98.56 105 SER A N 1
ATOM 828 C CA . SER A 1 105 ? -5.924 0.229 -4.527 1.00 98.56 105 SER A CA 1
ATOM 829 C C . SER A 1 105 ? -5.597 -0.001 -3.049 1.00 98.56 105 SER A C 1
ATOM 831 O O . SER A 1 105 ? -6.508 -0.069 -2.223 1.00 98.56 105 SER A O 1
ATOM 833 N N . LEU A 1 106 ? -4.313 -0.103 -2.696 1.00 98.62 106 LEU A N 1
ATOM 834 C CA . LEU A 1 106 ? -3.878 -0.315 -1.312 1.00 98.62 106 LEU A CA 1
ATOM 835 C C . LEU A 1 106 ? -4.218 0.881 -0.416 1.00 98.62 106 LEU A C 1
ATOM 837 O O . LEU A 1 106 ? -4.672 0.692 0.712 1.00 98.62 106 LEU A O 1
ATOM 841 N N . ARG A 1 107 ? -4.072 2.114 -0.915 1.00 98.56 107 ARG A N 1
ATOM 842 C CA . ARG A 1 107 ? -4.491 3.324 -0.188 1.00 98.56 107 ARG A CA 1
ATOM 843 C C . ARG A 1 107 ? -5.986 3.322 0.104 1.00 98.56 107 ARG A C 1
ATOM 845 O O . ARG A 1 107 ? -6.385 3.664 1.218 1.00 98.56 107 ARG A O 1
ATOM 852 N N . ASN A 1 108 ? -6.801 2.916 -0.867 1.00 98.38 108 ASN A N 1
ATOM 853 C CA . ASN A 1 108 ? -8.248 2.823 -0.691 1.00 98.38 108 ASN A CA 1
ATOM 854 C C . ASN A 1 108 ? -8.625 1.741 0.329 1.00 98.38 108 ASN A C 1
ATOM 856 O O . ASN A 1 108 ? -9.422 2.009 1.225 1.00 98.38 108 ASN A O 1
ATOM 860 N N . GLN A 1 109 ? -8.003 0.561 0.256 1.00 98.44 109 GLN A N 1
ATOM 861 C CA . GLN A 1 109 ? -8.199 -0.502 1.249 1.00 98.44 109 GLN A CA 1
ATOM 862 C C . GLN A 1 109 ? -7.814 -0.035 2.658 1.00 98.44 109 GLN A C 1
ATOM 864 O O . GLN A 1 109 ? -8.581 -0.215 3.600 1.00 98.44 109 GLN A O 1
ATOM 869 N N . LEU A 1 110 ? -6.671 0.643 2.801 1.00 98.62 110 LEU A N 1
ATOM 870 C CA . LEU A 1 110 ? -6.229 1.190 4.083 1.00 98.62 110 LEU A CA 1
ATOM 871 C C . LEU A 1 110 ? -7.219 2.218 4.648 1.00 98.62 110 LEU A C 1
ATOM 873 O O . LEU A 1 110 ? -7.422 2.269 5.860 1.00 98.62 110 LEU A O 1
ATOM 877 N N . LYS A 1 111 ? -7.828 3.046 3.793 1.00 98.50 111 LYS A N 1
ATOM 878 C CA . LYS A 1 111 ? -8.854 4.007 4.211 1.00 98.50 111 LYS A CA 1
ATOM 879 C C . LYS A 1 111 ? -10.086 3.290 4.771 1.00 98.50 111 LYS A C 1
ATOM 881 O O . LYS A 1 111 ? -10.491 3.601 5.887 1.00 98.50 111 LYS A O 1
ATOM 886 N N . VAL A 1 112 ? -10.609 2.303 4.042 1.00 98.56 112 VAL A N 1
ATOM 887 C CA . VAL A 1 112 ? -11.777 1.509 4.462 1.00 98.56 112 VAL A CA 1
ATOM 888 C C . VAL A 1 112 ? -11.506 0.785 5.782 1.00 98.56 112 VAL A C 1
ATOM 890 O O . VAL A 1 112 ? -12.312 0.854 6.706 1.00 98.56 112 VAL A O 1
ATOM 893 N N . GLU A 1 113 ? -10.342 0.150 5.927 1.00 98.56 113 GLU A N 1
ATOM 894 C CA . GLU A 1 113 ? -9.995 -0.556 7.167 1.00 98.56 113 GLU A CA 1
ATOM 895 C C . GLU A 1 113 ? -9.814 0.392 8.361 1.00 98.56 113 GLU A C 1
ATOM 897 O O . GLU A 1 113 ? -10.149 0.040 9.496 1.00 98.56 113 GLU A O 1
ATOM 902 N N . ARG A 1 114 ? -9.337 1.624 8.135 1.00 98.56 114 ARG A N 1
ATOM 903 C CA . ARG A 1 114 ? -9.277 2.654 9.186 1.00 98.56 114 ARG A CA 1
ATOM 904 C C . ARG A 1 114 ? -10.665 3.087 9.642 1.00 98.56 114 ARG A C 1
ATOM 906 O O . ARG A 1 114 ? -10.877 3.206 10.847 1.00 98.56 114 ARG A O 1
ATOM 913 N N . GLU A 1 115 ? -11.584 3.304 8.706 1.00 98.44 115 GLU A N 1
ATOM 914 C CA . GLU A 1 115 ? -12.980 3.651 9.002 1.00 98.44 115 GLU A CA 1
ATOM 915 C C . GLU A 1 115 ? -13.651 2.522 9.794 1.00 98.44 115 GLU A C 1
ATOM 917 O O . GLU A 1 115 ? -14.116 2.753 10.912 1.00 98.44 115 GLU A O 1
ATOM 922 N N . ARG A 1 116 ? -13.542 1.278 9.311 1.00 98.44 116 ARG A N 1
ATOM 923 C CA . ARG A 1 116 ? -14.041 0.078 9.999 1.00 98.44 116 ARG A CA 1
ATOM 924 C C . ARG A 1 116 ? -13.460 -0.083 11.404 1.00 98.44 116 ARG A C 1
ATOM 926 O O . ARG A 1 116 ? -14.173 -0.389 12.357 1.00 98.44 116 ARG A O 1
ATOM 933 N N . THR A 1 117 ? -12.157 0.140 11.558 1.00 98.56 117 THR A N 1
ATOM 934 C CA . THR A 1 117 ? -11.495 0.108 12.870 1.00 98.56 117 THR A CA 1
ATOM 935 C C . THR A 1 117 ? -12.040 1.196 13.799 1.00 98.56 117 THR A C 1
ATOM 937 O O . THR A 1 117 ? -12.171 0.967 15.002 1.00 98.56 117 THR A O 1
ATOM 940 N N . GLY A 1 118 ? -12.348 2.382 13.269 1.00 98.56 118 GLY A N 1
ATOM 941 C CA . GLY A 1 118 ? -12.984 3.465 14.016 1.00 98.56 118 GLY A CA 1
ATOM 942 C C . GLY A 1 118 ? -14.372 3.076 14.521 1.00 98.56 118 GLY A C 1
ATOM 943 O O . GLY A 1 118 ? -14.643 3.207 15.713 1.00 98.56 118 GLY A O 1
ATOM 944 N N . GLU A 1 119 ? -15.210 2.525 13.644 1.00 98.62 119 GLU A N 1
ATOM 945 C CA . GLU A 1 119 ? -16.556 2.046 13.981 1.00 98.62 119 GLU A CA 1
ATOM 946 C C . GLU A 1 119 ? -16.525 0.970 15.071 1.00 98.62 119 GLU A C 1
ATOM 948 O O . GLU A 1 119 ? -17.221 1.091 16.078 1.00 98.62 119 GLU A O 1
ATOM 953 N N . LEU A 1 120 ? -15.656 -0.036 14.929 1.00 98.62 120 LEU A N 1
ATOM 954 C CA . LEU A 1 120 ? -15.507 -1.102 15.924 1.00 98.62 120 LEU A CA 1
ATOM 955 C C . LEU A 1 120 ? -15.060 -0.568 17.289 1.00 98.62 120 LEU A C 1
ATOM 957 O O . LEU A 1 120 ? -15.533 -1.039 18.323 1.00 98.62 120 LEU A O 1
ATOM 961 N N . ARG A 1 121 ? -14.175 0.438 17.324 1.00 98.69 121 ARG A N 1
ATOM 962 C CA . ARG A 1 121 ? -13.774 1.081 18.587 1.00 98.69 121 ARG A CA 1
ATOM 963 C C . ARG A 1 121 ? -14.936 1.817 19.243 1.00 98.69 121 ARG A C 1
ATOM 965 O O . ARG A 1 121 ? -15.036 1.780 20.468 1.00 98.69 121 ARG A O 1
ATOM 972 N N . SER A 1 122 ? -15.781 2.488 18.465 1.00 98.38 122 SER A N 1
ATOM 973 C CA . SER A 1 122 ? -16.975 3.160 18.988 1.00 98.38 122 SER A CA 1
ATOM 974 C C . SER A 1 122 ? -17.976 2.149 19.544 1.00 98.38 122 SER A C 1
ATOM 976 O O . SER A 1 122 ? -18.369 2.272 20.701 1.00 98.38 122 SER A O 1
ATOM 978 N N . GLN A 1 123 ? -18.274 1.086 18.792 1.00 98.50 123 GLN A N 1
ATOM 979 C CA . GLN A 1 123 ? -19.152 -0.000 19.247 1.00 98.50 123 GLN A CA 1
ATOM 980 C C . GLN A 1 123 ? -18.637 -0.659 20.533 1.00 98.50 123 GLN A C 1
ATOM 982 O O . GLN A 1 123 ? -19.409 -0.930 21.450 1.00 98.50 123 GLN A O 1
ATOM 987 N N . LEU A 1 124 ? -17.322 -0.880 20.642 1.00 98.69 124 LEU A N 1
ATOM 988 C CA . LEU A 1 124 ? -16.719 -1.433 21.854 1.00 98.69 124 LEU A CA 1
ATOM 989 C C . LEU A 1 124 ? -16.905 -0.504 23.063 1.00 98.69 124 LEU A C 1
ATOM 991 O O . LEU A 1 124 ? -17.193 -0.977 24.160 1.00 98.69 124 LEU A O 1
ATOM 995 N N . LYS A 1 125 ? -16.758 0.814 22.880 1.00 98.62 125 LYS A N 1
ATOM 996 C CA . LYS A 1 125 ? -17.005 1.791 23.952 1.00 98.62 125 LYS A CA 1
ATOM 997 C C . LYS A 1 125 ? -18.463 1.779 24.399 1.00 98.62 125 LYS A C 1
ATOM 999 O O . LYS A 1 125 ? -18.711 1.755 25.599 1.00 98.62 125 LYS A O 1
ATOM 1004 N N . GLU A 1 126 ? -19.399 1.762 23.453 1.00 98.69 126 GLU A N 1
ATOM 1005 C CA . GLU A 1 126 ? -20.835 1.690 23.743 1.00 98.69 126 GLU A CA 1
ATOM 1006 C C . GLU A 1 126 ? -21.177 0.424 24.532 1.00 98.69 126 GLU A C 1
ATOM 1008 O O . GLU A 1 126 ? -21.824 0.504 25.573 1.00 98.69 126 GLU A O 1
ATOM 1013 N N . LYS A 1 127 ? -20.667 -0.737 24.103 1.00 98.50 127 LYS A N 1
ATOM 1014 C CA . LYS A 1 127 ? -20.891 -2.013 24.797 1.00 98.50 127 LYS A CA 1
ATOM 1015 C C . LYS A 1 127 ? -20.276 -2.055 26.192 1.00 98.50 127 LYS A C 1
ATOM 1017 O O . LYS A 1 127 ? -20.876 -2.623 27.106 1.00 98.50 127 LYS A O 1
ATOM 1022 N N . ASN A 1 128 ? -19.110 -1.443 26.380 1.00 98.62 128 ASN A N 1
ATOM 1023 C CA . ASN A 1 128 ? -18.502 -1.323 27.703 1.00 98.62 128 ASN A CA 1
ATOM 1024 C C . ASN A 1 128 ? -19.341 -0.438 28.633 1.00 98.62 128 ASN A C 1
ATOM 1026 O O . ASN A 1 128 ? -19.519 -0.788 29.798 1.00 98.62 128 ASN A O 1
ATOM 1030 N N . GLU A 1 129 ? -19.882 0.674 28.131 1.00 98.50 129 GLU A N 1
ATOM 1031 C CA . GLU A 1 129 ? -20.757 1.537 28.928 1.00 98.50 129 GLU A CA 1
ATOM 1032 C C . GLU A 1 129 ? -22.081 0.841 29.262 1.00 98.50 129 GLU A C 1
ATOM 1034 O O . GLU A 1 129 ? -22.503 0.857 30.415 1.00 98.50 129 GLU A O 1
ATOM 1039 N N . GLU A 1 130 ? -22.691 0.148 28.297 1.00 98.50 130 GLU A N 1
ATOM 1040 C CA . GLU A 1 130 ? -23.883 -0.678 28.522 1.00 98.50 130 GLU A CA 1
ATOM 1041 C C . GLU A 1 130 ? -23.630 -1.730 29.611 1.00 98.50 130 GLU A C 1
ATOM 1043 O O . GLU A 1 130 ? -24.413 -1.854 30.551 1.00 98.50 130 GLU A O 1
ATOM 1048 N N . THR A 1 131 ? -22.493 -2.429 29.544 1.00 98.62 131 THR A N 1
ATOM 1049 C CA . THR A 1 131 ? -22.093 -3.413 30.561 1.00 98.62 131 THR A CA 1
ATOM 1050 C C . THR A 1 131 ? -21.942 -2.762 31.936 1.00 98.62 131 THR A C 1
ATOM 1052 O O . THR A 1 131 ? -22.428 -3.300 32.929 1.00 98.62 131 THR A O 1
ATOM 1055 N N . ARG A 1 132 ? -21.316 -1.580 32.005 1.00 98.50 132 ARG A N 1
ATOM 1056 C CA . ARG A 1 132 ? -21.142 -0.832 33.257 1.00 98.50 132 ARG A CA 1
ATOM 1057 C C . ARG A 1 132 ? -22.484 -0.439 33.873 1.00 98.50 132 ARG A C 1
ATOM 1059 O O . ARG A 1 132 ? -22.664 -0.599 35.079 1.00 98.50 132 ARG A O 1
ATOM 1066 N N . LEU A 1 133 ? -23.415 0.054 33.057 1.00 98.62 133 LEU A N 1
ATOM 1067 C CA . LEU A 1 133 ? -24.757 0.433 33.499 1.00 98.62 133 LEU A CA 1
ATOM 1068 C C . LEU A 1 133 ? -25.538 -0.781 34.005 1.00 98.62 133 LEU A C 1
ATOM 1070 O O . LEU A 1 133 ? -26.076 -0.738 35.109 1.00 98.62 133 LEU A O 1
ATOM 1074 N N . LEU A 1 134 ? -25.536 -1.879 33.245 1.00 98.56 134 LEU A N 1
ATOM 1075 C CA . LEU A 1 134 ? -26.199 -3.124 33.639 1.00 98.56 134 LEU A CA 1
ATOM 1076 C C . LEU A 1 134 ? -25.636 -3.679 34.949 1.00 98.56 134 LEU A C 1
ATOM 1078 O O . LEU A 1 134 ? -26.401 -4.125 35.801 1.00 98.56 134 LEU A O 1
ATOM 1082 N N . GLN A 1 135 ? -24.318 -3.613 35.139 1.00 98.56 135 GLN A N 1
ATOM 1083 C CA . GLN A 1 135 ? -23.687 -4.034 36.385 1.00 98.56 135 GLN A CA 1
ATOM 1084 C C . GLN A 1 135 ? -24.085 -3.137 37.566 1.00 98.56 135 GLN A C 1
ATOM 1086 O O . GLN A 1 135 ? -24.340 -3.642 38.656 1.00 98.56 135 GLN A O 1
ATOM 1091 N N . GLY A 1 136 ? -24.201 -1.824 37.350 1.00 98.38 136 GLY A N 1
ATOM 1092 C CA . GLY A 1 136 ? -24.746 -0.902 38.349 1.00 98.38 136 GLY A CA 1
ATOM 1093 C C . GLY A 1 136 ? -26.173 -1.274 38.754 1.00 98.38 136 GLY A C 1
ATOM 1094 O O . GLY A 1 136 ? -26.450 -1.456 39.937 1.00 98.38 136 GLY A O 1
ATOM 1095 N N . THR A 1 137 ? -27.054 -1.486 37.773 1.00 98.38 137 THR A N 1
ATOM 1096 C CA . THR A 1 137 ? -28.439 -1.916 38.019 1.00 98.38 137 THR A CA 1
ATOM 1097 C C . THR A 1 137 ? -28.508 -3.267 38.731 1.00 98.38 137 THR A C 1
ATOM 1099 O O . THR A 1 137 ? -29.346 -3.447 39.612 1.00 98.38 137 THR A O 1
ATOM 1102 N N . LEU A 1 138 ? -27.637 -4.220 38.387 1.00 98.50 138 LEU A N 1
ATOM 1103 C CA . LEU A 1 138 ? -27.570 -5.510 39.072 1.00 98.50 138 LEU A CA 1
ATOM 1104 C C . LEU A 1 138 ? -27.244 -5.326 40.561 1.00 98.50 138 LEU A C 1
ATOM 1106 O O . LEU A 1 138 ? -27.990 -5.821 41.402 1.00 98.50 138 LEU A O 1
ATOM 1110 N N . ASN A 1 139 ? -26.207 -4.549 40.880 1.00 98.44 139 ASN A N 1
ATOM 1111 C CA . ASN A 1 139 ? -25.801 -4.280 42.263 1.00 98.44 139 ASN A CA 1
ATOM 1112 C C . ASN A 1 139 ? -26.915 -3.581 43.068 1.00 98.44 139 ASN A C 1
ATOM 1114 O O . ASN A 1 139 ? -27.150 -3.905 44.232 1.00 98.44 139 ASN A O 1
ATOM 1118 N N . GLU A 1 140 ? -27.625 -2.627 42.455 1.00 98.50 140 GLU A N 1
ATOM 1119 C CA . GLU A 1 140 ? -28.776 -1.959 43.079 1.00 98.50 140 GLU A CA 1
ATOM 1120 C C . GLU A 1 140 ? -29.891 -2.956 43.414 1.00 98.50 140 GLU A C 1
ATOM 1122 O O . GLU A 1 140 ? -30.451 -2.921 44.512 1.00 98.50 140 GLU A O 1
ATOM 1127 N N . ARG A 1 141 ? -30.188 -3.880 42.494 1.00 98.31 141 ARG A N 1
ATOM 1128 C CA . ARG A 1 141 ? -31.205 -4.919 42.698 1.00 98.31 141 ARG A CA 1
ATOM 1129 C C . ARG A 1 141 ? -30.797 -5.945 43.741 1.00 98.31 141 ARG A C 1
ATOM 1131 O O . ARG A 1 141 ? -31.653 -6.380 44.508 1.00 98.31 141 ARG A O 1
ATOM 1138 N N . GLU A 1 142 ? -29.525 -6.319 43.794 1.00 98.44 142 GLU A N 1
ATOM 1139 C CA . GLU A 1 142 ? -28.994 -7.193 44.841 1.00 98.44 142 GLU A CA 1
ATOM 1140 C C . GLU A 1 142 ? -29.148 -6.543 46.222 1.00 98.44 142 GLU A C 1
ATOM 1142 O O . GLU A 1 142 ? -29.726 -7.155 47.121 1.00 98.44 142 GLU A O 1
ATOM 1147 N N . SER A 1 143 ? -28.765 -5.269 46.359 1.00 98.12 143 SER A N 1
ATOM 1148 C CA . SER A 1 143 ? -28.934 -4.495 47.597 1.00 98.12 143 SER A CA 1
ATOM 1149 C C . SER A 1 143 ? -30.406 -4.349 48.012 1.00 98.12 143 SER A C 1
ATOM 1151 O O . SER A 1 143 ? -30.766 -4.545 49.177 1.00 98.12 143 SER A O 1
ATOM 1153 N N . GLU A 1 144 ? -31.301 -4.068 47.058 1.00 98.38 144 GLU A N 1
ATOM 1154 C CA . GLU A 1 144 ? -32.745 -4.017 47.310 1.00 98.38 144 GLU A CA 1
ATOM 1155 C C . GLU A 1 144 ? -33.278 -5.372 47.806 1.00 98.38 144 GLU A C 1
ATOM 1157 O O . GLU A 1 144 ? -34.046 -5.423 48.772 1.00 98.38 144 GLU A O 1
ATOM 1162 N N . ASN A 1 145 ? -32.840 -6.473 47.191 1.00 98.38 145 ASN A N 1
ATOM 1163 C CA . ASN A 1 145 ? -33.240 -7.828 47.566 1.00 98.38 145 ASN A CA 1
ATOM 1164 C C . ASN A 1 145 ? -32.762 -8.184 48.982 1.00 98.38 145 ASN A C 1
ATOM 1166 O O . ASN A 1 145 ? -33.549 -8.682 49.787 1.00 98.38 145 ASN A O 1
ATOM 1170 N N . GLU A 1 146 ? -31.512 -7.868 49.329 1.00 98.31 146 GLU A N 1
ATOM 1171 C CA . GLU A 1 146 ? -30.988 -8.043 50.689 1.00 98.31 146 GLU A CA 1
ATOM 1172 C C . GLU A 1 146 ? -31.799 -7.250 51.717 1.00 98.31 146 GLU A C 1
ATOM 1174 O O . GLU A 1 146 ? -32.200 -7.789 52.755 1.00 98.31 146 GLU A O 1
ATOM 1179 N N . ARG A 1 147 ? -32.125 -5.989 51.409 1.00 98.38 147 ARG A N 1
ATOM 1180 C CA . ARG A 1 147 ? -32.955 -5.148 52.279 1.00 98.38 147 ARG A CA 1
ATOM 1181 C C . ARG A 1 147 ? -34.337 -5.759 52.503 1.00 98.38 147 ARG A C 1
ATOM 1183 O O . ARG A 1 147 ? -34.801 -5.814 53.643 1.00 98.38 147 ARG A O 1
ATOM 1190 N N . LEU A 1 148 ? -34.988 -6.227 51.438 1.00 98.25 148 LEU A N 1
ATOM 1191 C CA . LEU A 1 148 ? -36.302 -6.869 51.517 1.00 98.25 148 LEU A CA 1
ATOM 1192 C C . LEU A 1 148 ? -36.247 -8.181 52.309 1.00 98.25 148 LEU A C 1
ATOM 1194 O O . LEU A 1 148 ? -37.120 -8.415 53.142 1.00 98.25 148 LEU A O 1
ATOM 1198 N N . ARG A 1 149 ? -35.202 -8.999 52.134 1.00 98.12 149 ARG A N 1
ATOM 1199 C CA . ARG A 1 149 ? -34.986 -10.221 52.931 1.00 98.12 149 ARG A CA 1
ATOM 1200 C C . ARG A 1 149 ? -34.853 -9.916 54.420 1.00 98.12 149 ARG A C 1
ATOM 1202 O O . ARG A 1 149 ? -35.457 -10.603 55.241 1.00 98.12 149 ARG A O 1
ATOM 1209 N N . HIS A 1 150 ? -34.098 -8.877 54.777 1.00 97.88 150 HIS A N 1
ATOM 1210 C CA . HIS A 1 150 ? -33.979 -8.441 56.168 1.00 97.88 150 HIS A CA 1
ATOM 1211 C C . HIS A 1 150 ? -35.311 -7.950 56.744 1.00 97.88 150 HIS A C 1
ATOM 1213 O O . HIS A 1 150 ? -35.648 -8.300 57.876 1.00 97.88 150 HIS A O 1
ATOM 1219 N N . GLN A 1 151 ? -36.081 -7.174 55.976 1.00 97.62 151 GLN A N 1
ATOM 1220 C CA . GLN A 1 151 ? -37.410 -6.716 56.390 1.00 97.62 151 GLN A CA 1
ATOM 1221 C C . GLN A 1 151 ? -38.382 -7.880 56.588 1.00 97.62 151 GLN A C 1
ATOM 1223 O O . GLN A 1 151 ? -39.076 -7.916 57.603 1.00 97.62 151 GLN A O 1
ATOM 1228 N N . LEU A 1 152 ? -38.389 -8.844 55.663 1.00 97.50 152 LEU A N 1
ATOM 1229 C CA . LEU A 1 152 ? -39.225 -10.036 55.753 1.00 97.50 152 LEU A CA 1
ATOM 1230 C C . LEU A 1 152 ? -38.907 -10.817 57.030 1.00 97.50 152 LEU A C 1
ATOM 1232 O O . LEU A 1 152 ? -39.798 -11.010 57.854 1.00 97.50 152 LEU A O 1
ATOM 1236 N N . LYS A 1 153 ? -37.627 -11.136 57.256 1.00 97.69 153 LYS A N 1
ATOM 1237 C CA . LYS A 1 153 ? -37.176 -11.849 58.457 1.00 97.69 153 LYS A CA 1
ATOM 1238 C C . LYS A 1 153 ? -37.583 -11.127 59.742 1.00 97.69 153 LYS A C 1
ATOM 1240 O O . LYS A 1 153 ? -38.041 -11.757 60.687 1.00 97.69 153 LYS A O 1
ATOM 1245 N N . LYS A 1 154 ? -37.450 -9.797 59.777 1.00 97.56 154 LYS A N 1
ATOM 1246 C CA . LYS A 1 154 ? -37.882 -8.994 60.926 1.00 97.56 154 LYS A CA 1
ATOM 1247 C C . LYS A 1 154 ? -39.392 -9.118 61.158 1.00 97.56 154 LYS A C 1
ATOM 1249 O O . LYS A 1 154 ? -39.813 -9.397 62.277 1.00 97.56 154 LYS A O 1
ATOM 1254 N N . SER A 1 155 ? -40.197 -8.972 60.106 1.00 96.31 155 SER A N 1
ATOM 1255 C CA . SER A 1 155 ? -41.657 -9.085 60.206 1.00 96.31 155 SER A CA 1
ATOM 1256 C C . SER A 1 155 ? -42.127 -10.483 60.631 1.00 96.31 155 SER A C 1
ATOM 1258 O O . SER A 1 155 ? -43.091 -10.601 61.383 1.00 96.31 155 SER A O 1
ATOM 1260 N N . GLU A 1 156 ? -41.429 -11.539 60.204 1.00 96.12 156 GLU A N 1
ATOM 1261 C CA . GLU A 1 156 ? -41.688 -12.918 60.630 1.00 96.12 156 GLU A CA 1
ATOM 1262 C C . GLU A 1 156 ? -41.426 -13.077 62.130 1.00 96.12 156 GLU A C 1
ATOM 1264 O O . GLU A 1 156 ? -42.310 -13.535 62.851 1.00 96.12 156 GLU A O 1
ATOM 1269 N N . THR A 1 157 ? -40.279 -12.591 62.622 1.00 95.25 157 THR A N 1
ATOM 1270 C CA . THR A 1 157 ? -39.975 -12.628 64.063 1.00 95.25 157 THR A CA 1
ATOM 1271 C C . THR A 1 157 ? -40.964 -11.815 64.901 1.00 95.25 157 THR A C 1
ATOM 1273 O O . THR A 1 157 ? -41.370 -12.255 65.973 1.00 95.25 157 THR A O 1
ATOM 1276 N N . GLU A 1 158 ? -41.405 -10.649 64.416 1.00 95.38 158 GLU A N 1
ATOM 1277 C CA . GLU A 1 158 ? -42.410 -9.829 65.104 1.00 95.38 158 GLU A CA 1
ATOM 1278 C C . GLU A 1 158 ? -43.771 -10.545 65.173 1.00 95.38 158 GLU A C 1
ATOM 1280 O O . GLU A 1 158 ? -44.424 -10.523 66.218 1.00 95.38 158 GLU A O 1
ATOM 1285 N N . ARG A 1 159 ? -44.191 -11.235 64.100 1.00 94.50 159 ARG A N 1
ATOM 1286 C CA . ARG A 1 159 ? -45.422 -12.048 64.107 1.00 94.50 159 ARG A CA 1
ATOM 1287 C C . ARG A 1 159 ? -45.328 -13.249 65.040 1.00 94.50 159 ARG A C 1
ATOM 1289 O O . ARG A 1 159 ? -46.322 -13.569 65.683 1.00 94.50 159 ARG A O 1
ATOM 1296 N N . GLU A 1 160 ? -44.180 -13.918 65.107 1.00 94.19 160 GLU A N 1
ATOM 1297 C CA . GLU A 1 160 ? -43.976 -15.045 66.025 1.00 94.19 160 GLU A CA 1
ATOM 1298 C C . GLU A 1 160 ? -44.080 -14.619 67.490 1.00 94.19 160 GLU A C 1
ATOM 1300 O O . GLU A 1 160 ? -44.676 -15.344 68.278 1.00 94.19 160 GLU A O 1
ATOM 1305 N N . ILE A 1 161 ? -43.557 -13.440 67.844 1.00 94.06 161 ILE A N 1
ATOM 1306 C CA . ILE A 1 161 ? -43.661 -12.891 69.205 1.00 94.06 161 ILE A CA 1
ATOM 1307 C C . ILE A 1 161 ? -45.111 -12.523 69.545 1.00 94.06 161 ILE A C 1
ATOM 1309 O O . ILE A 1 161 ? -45.559 -12.789 70.651 1.00 94.06 161 ILE A O 1
ATOM 1313 N N . LEU A 1 162 ? -45.852 -11.916 68.611 1.00 90.88 162 LEU A N 1
ATOM 1314 C CA . LEU A 1 162 ? -47.240 -11.489 68.844 1.00 90.88 162 LEU A CA 1
ATOM 1315 C C . LEU A 1 162 ? -48.249 -12.647 68.940 1.00 90.88 162 LEU A C 1
ATOM 1317 O O . LEU A 1 162 ? -49.351 -12.440 69.441 1.00 90.88 162 LEU A O 1
ATOM 1321 N N . ASN A 1 163 ? -47.902 -13.832 68.431 1.00 88.31 163 ASN A N 1
ATOM 1322 C CA . ASN A 1 163 ? -48.762 -15.020 68.435 1.00 88.31 163 ASN A CA 1
ATOM 1323 C C . ASN A 1 163 ? -48.432 -16.020 69.568 1.00 88.31 163 ASN A C 1
ATOM 1325 O O . ASN A 1 163 ? -49.015 -17.106 69.582 1.00 88.31 163 ASN A O 1
ATOM 1329 N N . GLN A 1 164 ? -47.500 -15.685 70.469 1.00 71.75 164 GLN A N 1
ATOM 1330 C CA . GLN A 1 164 ? -47.173 -16.436 71.693 1.00 71.75 164 GLN A CA 1
ATOM 1331 C C . GLN A 1 164 ? -47.893 -15.840 72.903 1.00 71.75 164 GLN A C 1
ATOM 1333 O O . GLN A 1 164 ? -48.310 -16.642 73.768 1.00 71.75 164 GLN A O 1
#

Radius of gyration: 61.31 Å; chains: 1; bounding box: 115×53×174 Å

Secondary structure (DSSP, 8-state):
------------------------------PPPP---------------HHHHHHHHHHHHHHHHHHHHHHHHHHHHHHHHHHHHHHHHHHHHHHHHHHHHHHHHHHHHHHHHHHHHHHHHHHHHHHHHHHHHHHHHHHHHHHHHHHHHHHHHHHHHHHHHHT-